Protein AF-A0A377K8H9-F1 (afdb_monomer_lite)

Sequence (118 aa):
MEQLRAELSHLLGEKLSRIECVNEKADTALWALYDSQGNPMPLMARSFSTPGKARQLAWKTTMLARSGTVRMPTIYGVMTHEEHPGPDVLLLERMRGVSVEAPARTPETLGTTQRSNR

Secondary structure (DSSP, 8-state):
-HHHHHHHHHHHTS--SEEEEEEEETTEEEEEEE-TTSPEEEEEEEEESSTTHHHHHHHHHHHHHHH-SS-PPPEEEEE--SSS---EEEEEE---S--TTSPP--GGGGS-------

Organism: Escherichia coli (NCBI:txid562)

Radius of gyration: 17.84 Å; chains: 1; bounding box: 28×36×60 Å

pLDDT: mean 85.17, std 15.32, range [42.09, 97.44]

Structure (mmCIF, N/CA/C/O backbone):
data_AF-A0A377K8H9-F1
#
_entry.id   AF-A0A377K8H9-F1
#
loop_
_atom_site.group_PDB
_atom_site.id
_atom_site.type_symbol
_atom_site.label_atom_id
_atom_site.label_alt_id
_atom_site.label_comp_id
_atom_site.label_asym_id
_atom_site.label_entity_id
_atom_site.label_seq_id
_atom_site.pdbx_PDB_ins_code
_atom_site.Cartn_x
_atom_site.Cartn_y
_atom_site.Cartn_z
_atom_site.occupancy
_atom_site.B_iso_or_equiv
_atom_site.auth_seq_id
_atom_site.auth_comp_id
_atom_site.auth_asym_id
_atom_site.auth_atom_id
_atom_site.pdbx_PDB_model_num
ATOM 1 N N . MET A 1 1 ? 12.719 9.916 -1.299 1.00 64.38 1 MET A N 1
ATOM 2 C CA . MET A 1 1 ? 11.501 10.197 -0.501 1.00 64.38 1 MET A CA 1
ATOM 3 C C . MET A 1 1 ? 10.601 11.226 -1.173 1.00 64.38 1 MET A C 1
ATOM 5 O O . MET A 1 1 ? 9.427 10.945 -1.365 1.00 64.38 1 MET A O 1
ATOM 9 N N . GLU A 1 2 ? 11.122 12.393 -1.564 1.00 78.00 2 GLU A N 1
ATOM 10 C CA . GLU A 1 2 ? 10.301 13.471 -2.140 1.00 78.00 2 GLU A CA 1
ATOM 11 C C . GLU A 1 2 ? 9.686 13.129 -3.506 1.00 78.00 2 GLU A C 1
ATOM 13 O O . GLU A 1 2 ? 8.518 13.431 -3.736 1.00 78.00 2 GLU A O 1
ATOM 18 N N . GLN A 1 3 ? 10.422 12.405 -4.354 1.00 82.44 3 GLN A N 1
ATOM 19 C CA . GLN A 1 3 ? 9.923 11.928 -5.646 1.00 82.44 3 GLN A CA 1
ATOM 20 C C . GLN A 1 3 ? 8.672 11.045 -5.503 1.00 82.44 3 GLN A C 1
ATOM 22 O O . GLN A 1 3 ? 7.657 11.323 -6.130 1.00 82.44 3 GLN A O 1
ATOM 27 N N . LEU A 1 4 ? 8.695 10.051 -4.605 1.00 84.88 4 LEU A N 1
ATOM 28 C CA . LEU A 1 4 ? 7.539 9.182 -4.355 1.00 84.88 4 LEU A CA 1
ATOM 29 C C . LEU A 1 4 ? 6.321 9.985 -3.872 1.00 84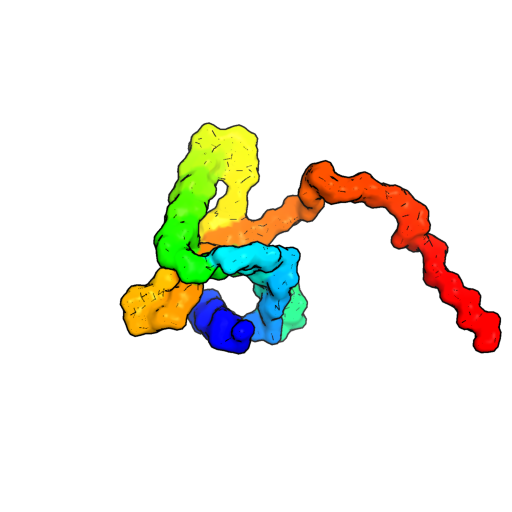.88 4 LEU A C 1
ATOM 31 O O . LEU A 1 4 ? 5.204 9.732 -4.309 1.00 84.88 4 LEU A O 1
ATOM 35 N N . ARG A 1 5 ? 6.520 10.983 -2.998 1.00 89.62 5 ARG A N 1
ATOM 36 C CA . ARG A 1 5 ? 5.431 11.871 -2.557 1.00 89.62 5 ARG A CA 1
ATOM 37 C C . ARG A 1 5 ? 4.846 12.661 -3.729 1.00 89.62 5 ARG A C 1
ATOM 39 O O . ARG A 1 5 ? 3.628 12.810 -3.787 1.00 89.62 5 ARG A O 1
ATOM 46 N N . ALA A 1 6 ? 5.685 13.177 -4.626 1.00 87.62 6 ALA A N 1
ATOM 47 C CA . ALA A 1 6 ? 5.244 13.932 -5.796 1.00 87.62 6 ALA A CA 1
ATOM 48 C C . ALA A 1 6 ? 4.460 13.049 -6.778 1.00 87.62 6 ALA A C 1
ATOM 50 O O . ALA A 1 6 ? 3.362 13.426 -7.180 1.00 87.62 6 ALA A O 1
ATOM 51 N N . GLU A 1 7 ? 4.966 11.851 -7.082 1.00 88.69 7 GLU A N 1
ATOM 52 C CA . GLU A 1 7 ? 4.293 10.874 -7.946 1.00 88.69 7 GLU A CA 1
ATOM 53 C C . GLU A 1 7 ? 2.945 10.436 -7.364 1.00 88.69 7 GLU A C 1
ATOM 55 O O . GLU A 1 7 ? 1.931 10.463 -8.057 1.00 88.69 7 GLU A O 1
ATOM 60 N N . LEU A 1 8 ? 2.899 10.113 -6.067 1.00 90.06 8 LEU A N 1
ATOM 61 C CA . LEU A 1 8 ? 1.654 9.748 -5.392 1.00 90.06 8 LEU A CA 1
ATOM 62 C C . LEU A 1 8 ? 0.665 10.913 -5.324 1.00 90.06 8 LEU A C 1
ATOM 64 O O . LEU A 1 8 ? -0.527 10.700 -5.515 1.00 90.06 8 LEU A O 1
ATOM 68 N N . SER A 1 9 ? 1.141 12.140 -5.092 1.00 91.31 9 SER A N 1
ATOM 69 C CA . SER A 1 9 ? 0.272 13.325 -5.119 1.00 91.31 9 SER A CA 1
ATOM 70 C C . SER A 1 9 ? -0.337 13.530 -6.509 1.00 91.31 9 SER A C 1
ATOM 72 O O . SER A 1 9 ? -1.512 13.862 -6.637 1.00 91.31 9 SER A O 1
ATOM 74 N N . HIS A 1 10 ? 0.453 13.305 -7.562 1.00 89.62 10 HIS A N 1
ATOM 75 C CA . HIS A 1 10 ? -0.024 13.399 -8.936 1.00 89.62 10 HIS A CA 1
ATOM 76 C C . HIS A 1 10 ? -1.058 12.311 -9.254 1.00 89.62 10 HIS A C 1
ATOM 78 O O . HIS A 1 10 ? -2.137 12.628 -9.748 1.00 89.62 10 HIS A O 1
ATOM 84 N N . LEU A 1 11 ? -0.766 11.052 -8.911 1.00 88.19 11 LEU A N 1
ATOM 85 C CA . LEU A 1 11 ? -1.648 9.911 -9.166 1.00 88.19 11 LEU A CA 1
ATOM 86 C C . LEU A 1 11 ? -2.990 10.022 -8.431 1.00 88.19 11 LEU A C 1
ATOM 88 O O . LEU A 1 11 ? -4.028 9.671 -8.985 1.00 88.19 11 LEU A O 1
ATOM 92 N N . LEU A 1 12 ? -2.973 10.489 -7.182 1.00 89.25 12 LEU A N 1
ATOM 93 C CA . LEU A 1 12 ? -4.181 10.628 -6.366 1.00 89.25 12 LEU A CA 1
ATOM 94 C C . LEU A 1 12 ? -5.003 11.873 -6.736 1.00 89.25 12 LEU A C 1
ATOM 96 O O . LEU A 1 12 ? -6.147 11.993 -6.309 1.00 89.25 12 LEU A O 1
ATOM 100 N N . GLY A 1 13 ? -4.439 12.798 -7.522 1.00 89.25 13 GLY A N 1
ATOM 101 C CA . GLY A 1 13 ? -5.081 14.068 -7.861 1.00 89.25 13 GLY A CA 1
ATOM 102 C C . GLY A 1 13 ? -5.175 15.047 -6.684 1.00 89.25 13 GLY A C 1
ATOM 103 O O . GLY A 1 13 ? -5.890 16.044 -6.773 1.00 89.25 13 GLY A O 1
ATOM 104 N N . GLU A 1 14 ? -4.454 14.794 -5.588 1.00 88.44 14 GLU A N 1
ATOM 105 C CA . GLU A 1 14 ? -4.443 15.635 -4.393 1.00 88.44 14 GLU A CA 1
ATOM 106 C C . GLU A 1 14 ? -3.030 15.828 -3.834 1.00 88.44 14 GLU A C 1
ATOM 108 O O . GLU A 1 14 ? -2.146 14.982 -3.962 1.00 88.44 14 GLU A O 1
ATOM 113 N N . LYS A 1 15 ? -2.794 16.964 -3.173 1.00 92.12 15 LYS A N 1
ATOM 114 C CA . LYS A 1 15 ? -1.490 17.260 -2.576 1.00 92.12 15 LYS A CA 1
ATOM 115 C C . LYS A 1 15 ? -1.321 16.503 -1.260 1.00 92.12 15 LYS A C 1
ATOM 117 O O . LYS A 1 15 ? -1.983 16.828 -0.277 1.00 92.12 15 LYS A O 1
ATOM 122 N N . LEU A 1 16 ? -0.346 15.597 -1.202 1.00 93.81 16 LEU A N 1
ATOM 123 C CA . LEU A 1 16 ? 0.051 14.951 0.049 1.00 93.81 16 LEU A CA 1
ATOM 124 C C . LEU A 1 16 ? 0.893 15.902 0.907 1.00 93.81 16 LEU A C 1
ATOM 126 O O . LEU A 1 16 ? 1.913 16.426 0.437 1.00 93.81 16 LEU A O 1
ATOM 130 N N . SER A 1 17 ? 0.511 16.098 2.173 1.00 94.31 17 SER A N 1
ATOM 131 C CA . SER A 1 17 ? 1.306 16.901 3.117 1.00 94.31 17 SER A CA 1
ATOM 132 C C . SER A 1 17 ? 2.598 16.187 3.504 1.00 94.31 17 SER A C 1
ATOM 134 O O . SER A 1 17 ? 3.670 16.790 3.484 1.00 94.31 17 SER A O 1
ATOM 136 N N . ARG A 1 18 ? 2.514 14.888 3.814 1.00 93.69 18 ARG A N 1
ATOM 137 C CA . ARG A 1 18 ? 3.661 14.036 4.141 1.00 93.69 18 ARG A CA 1
ATOM 138 C C . ARG A 1 18 ? 3.377 12.570 3.833 1.00 93.69 18 ARG A C 1
ATOM 140 O O . ARG A 1 18 ? 2.227 12.146 3.728 1.00 93.69 18 ARG A O 1
ATOM 147 N N . ILE A 1 19 ? 4.456 11.803 3.746 1.00 94.75 19 ILE A N 1
ATOM 148 C CA . ILE A 1 19 ? 4.438 10.341 3.742 1.00 94.75 19 ILE A CA 1
ATOM 149 C C . ILE A 1 19 ? 5.331 9.851 4.878 1.00 94.75 19 ILE A C 1
ATOM 151 O O . ILE A 1 19 ? 6.376 10.444 5.143 1.00 94.75 19 ILE A O 1
ATOM 155 N N . GLU A 1 20 ? 4.913 8.796 5.564 1.00 95.00 20 GLU A N 1
ATOM 156 C CA . GLU A 1 20 ? 5.613 8.259 6.733 1.00 95.00 20 GLU A CA 1
ATOM 157 C C . GLU A 1 20 ? 5.905 6.774 6.526 1.00 95.00 20 GLU A C 1
ATOM 159 O O . GLU A 1 20 ? 5.004 6.015 6.164 1.00 95.00 20 GLU A O 1
ATOM 164 N N . CYS A 1 21 ? 7.156 6.357 6.740 1.00 94.44 21 CYS A N 1
ATOM 165 C CA . CYS A 1 21 ? 7.530 4.947 6.659 1.00 94.44 21 CYS A CA 1
ATOM 166 C C . CYS A 1 21 ? 6.999 4.210 7.892 1.00 94.44 21 CYS A C 1
ATOM 168 O O . CYS A 1 21 ? 7.425 4.479 9.011 1.00 94.44 21 CYS A O 1
ATOM 170 N N . VAL A 1 22 ? 6.072 3.278 7.686 1.00 93.44 22 VAL A N 1
ATOM 171 C CA . VAL A 1 22 ? 5.499 2.442 8.752 1.00 93.44 22 VAL A CA 1
ATOM 172 C C . VAL A 1 22 ? 6.305 1.160 8.928 1.00 93.44 22 VAL A C 1
ATOM 174 O O . VAL A 1 22 ? 6.428 0.633 10.032 1.00 93.44 22 VAL A O 1
ATOM 177 N N . ASN A 1 23 ? 6.826 0.618 7.830 1.00 91.75 23 ASN A N 1
ATOM 178 C CA . ASN A 1 23 ? 7.637 -0.588 7.846 1.00 91.75 23 ASN A CA 1
ATOM 179 C C . ASN A 1 23 ? 8.579 -0.585 6.651 1.00 91.75 23 ASN A C 1
ATOM 181 O O . ASN A 1 23 ? 8.139 -0.335 5.532 1.00 91.75 23 ASN A O 1
ATOM 185 N N . GLU A 1 24 ? 9.835 -0.937 6.878 1.00 93.94 24 GLU A N 1
ATOM 186 C CA . GLU A 1 24 ? 10.833 -1.069 5.828 1.00 93.94 24 GLU A CA 1
ATOM 187 C C . GLU A 1 24 ? 11.514 -2.431 5.932 1.00 93.94 24 GLU A C 1
ATOM 189 O O . GLU A 1 24 ? 11.843 -2.912 7.018 1.00 93.94 24 GLU A O 1
ATOM 194 N N . LYS A 1 25 ? 11.682 -3.073 4.780 1.00 91.88 25 LYS A N 1
ATOM 195 C CA . LYS A 1 25 ? 12.414 -4.320 4.575 1.00 91.88 25 LYS A CA 1
ATOM 196 C C . LYS A 1 25 ? 13.326 -4.139 3.364 1.00 91.88 25 LYS A C 1
ATOM 198 O O . LYS A 1 25 ? 13.145 -3.209 2.586 1.00 91.88 25 LYS A O 1
ATOM 203 N N . ALA A 1 26 ? 14.264 -5.065 3.173 1.00 89.00 26 ALA A N 1
ATOM 204 C CA . ALA A 1 26 ? 15.294 -4.970 2.135 1.00 89.00 26 ALA A CA 1
ATOM 205 C C . ALA A 1 26 ? 14.761 -4.694 0.711 1.00 89.00 26 ALA A C 1
ATOM 207 O O . ALA A 1 26 ? 15.446 -4.064 -0.088 1.00 89.00 26 ALA A O 1
ATOM 208 N N . ASP A 1 27 ? 13.553 -5.156 0.381 1.00 90.38 27 ASP A N 1
ATOM 209 C CA . ASP A 1 27 ? 12.962 -5.043 -0.955 1.00 90.38 27 ASP A CA 1
ATOM 210 C C . ASP A 1 27 ? 11.589 -4.354 -0.990 1.00 90.38 27 ASP A C 1
ATOM 212 O O . ASP A 1 27 ? 10.983 -4.241 -2.061 1.00 90.38 27 ASP A O 1
ATOM 216 N N . THR A 1 28 ? 11.074 -3.904 0.158 1.00 93.94 28 THR A N 1
ATOM 217 C CA . THR A 1 28 ? 9.754 -3.275 0.248 1.00 93.94 28 THR A CA 1
ATOM 218 C C . THR A 1 28 ? 9.659 -2.293 1.405 1.00 93.94 28 THR A C 1
ATOM 220 O O . THR A 1 28 ? 10.154 -2.555 2.497 1.00 93.94 28 THR A O 1
ATOM 223 N N . ALA A 1 29 ? 8.945 -1.193 1.187 1.00 95.25 29 ALA A N 1
ATOM 224 C CA . ALA A 1 29 ? 8.586 -0.255 2.240 1.00 95.25 29 ALA A CA 1
ATOM 225 C C . ALA A 1 29 ? 7.084 0.039 2.196 1.00 95.25 29 ALA A C 1
ATOM 227 O O . ALA A 1 29 ? 6.479 0.099 1.124 1.00 95.25 29 ALA A O 1
ATOM 228 N N . LEU A 1 30 ? 6.473 0.181 3.369 1.00 96.00 30 LEU A N 1
ATOM 229 C CA . LEU A 1 30 ? 5.068 0.515 3.558 1.00 96.00 30 LEU A CA 1
ATOM 230 C C . LEU A 1 30 ? 4.955 1.943 4.089 1.00 96.00 30 LEU A C 1
ATOM 232 O O . LEU A 1 30 ? 5.548 2.284 5.111 1.00 96.00 30 LEU A O 1
ATOM 236 N N . TRP A 1 31 ? 4.128 2.741 3.426 1.00 96.19 31 TRP A N 1
ATOM 237 C CA . TRP A 1 31 ? 4.005 4.175 3.627 1.00 96.19 31 TRP A CA 1
ATOM 238 C C . TRP A 1 31 ? 2.585 4.546 4.048 1.00 96.19 31 TRP A C 1
ATOM 240 O O . TRP A 1 31 ? 1.613 4.209 3.366 1.00 96.19 31 TRP A O 1
ATOM 250 N N . ALA A 1 32 ? 2.462 5.279 5.151 1.00 96.31 32 ALA A N 1
ATOM 251 C CA . ALA A 1 32 ? 1.239 5.986 5.500 1.00 96.31 32 ALA A CA 1
ATOM 252 C C . ALA A 1 32 ? 1.194 7.326 4.759 1.00 96.31 32 ALA A C 1
ATOM 254 O O . ALA A 1 32 ? 2.175 8.072 4.754 1.00 96.31 32 ALA A O 1
ATOM 255 N N . LEU A 1 33 ? 0.049 7.623 4.147 1.00 96.38 33 LEU A N 1
ATOM 256 C CA . LEU A 1 33 ? -0.179 8.855 3.399 1.00 96.38 33 LEU A CA 1
ATOM 257 C C . LEU A 1 33 ? -1.028 9.815 4.229 1.00 96.38 33 LEU A C 1
ATOM 259 O O . LEU A 1 33 ? -1.938 9.386 4.949 1.00 96.38 33 LEU A O 1
ATOM 263 N N . TYR A 1 34 ? -0.720 11.103 4.118 1.00 96.06 34 TYR A N 1
ATOM 264 C CA . TYR A 1 34 ? -1.461 12.166 4.778 1.00 96.06 34 TYR A CA 1
ATOM 265 C C . TYR A 1 34 ? -1.894 13.209 3.754 1.00 96.06 34 TYR A C 1
ATOM 267 O O . TYR A 1 34 ? -1.081 13.659 2.939 1.00 96.06 34 TYR A O 1
ATOM 275 N N . ASP A 1 35 ? -3.164 13.592 3.827 1.00 94.75 35 ASP A N 1
ATOM 276 C CA . ASP A 1 35 ? -3.764 14.597 2.952 1.00 94.75 35 ASP A CA 1
ATOM 277 C C . ASP A 1 35 ? -3.132 15.982 3.172 1.00 94.75 35 ASP A C 1
ATOM 279 O O . ASP A 1 35 ? -2.278 16.176 4.042 1.00 94.75 35 ASP A O 1
ATOM 283 N N . SER A 1 36 ? -3.552 16.975 2.394 1.00 92.75 36 SER A N 1
ATOM 284 C CA . SER A 1 36 ? -3.056 18.354 2.516 1.00 92.75 36 SER A CA 1
ATOM 285 C C . SER A 1 36 ? -3.293 19.003 3.890 1.00 92.75 36 SER A C 1
ATOM 287 O O . SER A 1 36 ? -2.539 19.900 4.269 1.00 92.75 36 SER A O 1
ATOM 289 N N . GLN A 1 37 ? -4.293 18.541 4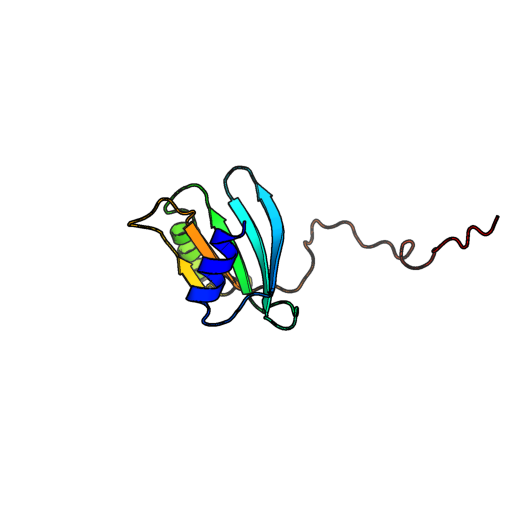.645 1.00 93.19 37 GLN A N 1
ATOM 290 C CA . GLN A 1 37 ? -4.633 19.015 5.989 1.00 93.19 37 GLN A CA 1
ATOM 291 C C . GLN A 1 37 ? -3.846 18.279 7.087 1.00 93.19 37 GLN A C 1
ATOM 293 O O . GLN A 1 37 ? -3.882 18.672 8.251 1.00 93.19 37 GLN A O 1
ATOM 298 N N . GLY A 1 38 ? -3.101 17.232 6.725 1.00 94.19 38 GLY A N 1
ATOM 299 C CA . GLY A 1 38 ? -2.322 16.413 7.646 1.00 94.19 38 GLY A CA 1
ATOM 300 C C . GLY A 1 38 ? -3.104 15.259 8.269 1.00 94.19 38 GLY A C 1
ATOM 301 O O . GLY A 1 38 ? -2.571 14.613 9.179 1.00 94.19 38 GLY A O 1
ATOM 302 N N . ASN A 1 39 ? -4.319 14.970 7.793 1.00 95.50 39 ASN A N 1
ATOM 303 C CA . ASN A 1 39 ? -5.103 13.830 8.251 1.00 95.50 39 ASN A CA 1
ATOM 304 C C . ASN A 1 39 ? -4.621 12.537 7.582 1.00 95.50 39 ASN A C 1
ATOM 306 O O . ASN A 1 39 ? -4.212 12.548 6.417 1.00 95.50 39 ASN A O 1
ATOM 310 N N . PRO A 1 40 ? -4.669 11.398 8.294 1.00 94.62 40 PRO A N 1
ATOM 311 C CA . PRO A 1 40 ? -4.328 10.111 7.709 1.00 94.62 40 PRO A CA 1
ATOM 312 C C . PRO A 1 40 ? -5.328 9.727 6.615 1.00 94.62 40 PRO A C 1
ATOM 314 O O . PRO A 1 40 ? -6.531 9.646 6.859 1.00 94.62 40 PRO A O 1
ATOM 317 N N . MET A 1 41 ? -4.817 9.396 5.433 1.00 96.00 41 MET A N 1
ATOM 318 C CA . MET A 1 41 ? -5.641 8.889 4.339 1.00 96.00 41 MET A CA 1
ATOM 319 C C . MET A 1 41 ? -6.145 7.462 4.620 1.00 96.00 41 MET A C 1
ATOM 321 O O . MET A 1 41 ? -5.477 6.694 5.328 1.00 96.00 41 MET A O 1
ATOM 325 N N . PRO A 1 42 ? -7.283 7.055 4.022 1.00 95.06 42 PRO A N 1
ATOM 326 C CA . PRO A 1 42 ? -7.816 5.695 4.140 1.00 95.06 42 PRO A CA 1
ATOM 327 C C . PRO A 1 42 ? -7.027 4.654 3.327 1.00 95.06 42 PRO A C 1
ATOM 329 O O . PRO A 1 42 ? -7.393 3.480 3.314 1.00 95.06 42 PRO A O 1
ATOM 332 N N . LEU A 1 43 ? -5.941 5.058 2.666 1.00 95.69 43 LEU A N 1
ATOM 333 C CA . LEU A 1 43 ? -5.066 4.185 1.897 1.00 95.69 43 LEU A CA 1
ATOM 334 C C . LEU A 1 43 ? -3.598 4.338 2.307 1.00 95.69 43 LEU A C 1
ATOM 336 O O . LEU A 1 43 ? -3.182 5.324 2.918 1.00 95.69 43 LEU A O 1
ATOM 340 N N . MET A 1 44 ? -2.820 3.325 1.964 1.00 96.75 44 MET A N 1
ATOM 341 C CA . MET A 1 44 ? -1.377 3.251 2.128 1.00 96.75 44 MET A CA 1
ATOM 342 C C . MET A 1 44 ? -0.731 2.980 0.771 1.00 96.75 44 MET A C 1
ATOM 344 O O . MET A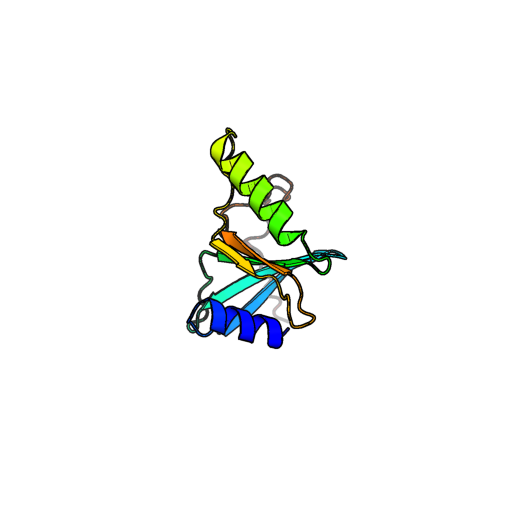 1 44 ? -1.376 2.463 -0.144 1.00 96.75 44 MET A O 1
ATOM 348 N N . ALA A 1 45 ? 0.558 3.285 0.665 1.00 96.25 45 ALA A N 1
ATOM 349 C CA . ALA A 1 45 ? 1.372 2.908 -0.483 1.00 96.25 45 ALA A CA 1
ATOM 350 C C . ALA A 1 45 ? 2.414 1.881 -0.051 1.00 96.25 45 ALA A C 1
ATOM 352 O O . ALA A 1 45 ? 3.041 2.030 0.994 1.00 96.25 45 ALA A O 1
ATOM 353 N N . ARG A 1 46 ? 2.629 0.840 -0.850 1.00 96.25 46 ARG A N 1
ATOM 354 C CA . ARG A 1 46 ? 3.706 -0.124 -0.636 1.00 96.25 46 ARG A CA 1
ATOM 355 C C . ARG A 1 46 ? 4.625 -0.142 -1.841 1.00 96.25 46 ARG A C 1
ATOM 357 O O . ARG A 1 46 ? 4.198 -0.557 -2.912 1.00 96.25 46 ARG A O 1
ATOM 364 N N . SER A 1 47 ? 5.860 0.301 -1.659 1.00 94.06 47 SER A N 1
ATOM 365 C CA . SER A 1 47 ? 6.872 0.305 -2.711 1.00 94.06 47 SER A CA 1
ATOM 366 C C . SER A 1 47 ? 7.639 -1.015 -2.735 1.00 94.06 47 SER A C 1
ATOM 368 O O . SER A 1 47 ? 7.837 -1.649 -1.692 1.00 94.06 47 SER A O 1
ATOM 370 N N . PHE A 1 48 ? 8.087 -1.409 -3.922 1.00 92.88 48 PHE A N 1
ATOM 371 C CA . PHE A 1 48 ? 8.906 -2.587 -4.170 1.00 92.88 48 PHE A CA 1
ATOM 372 C C . PHE A 1 48 ? 10.102 -2.203 -5.033 1.00 92.88 48 PHE A C 1
ATOM 374 O O . PHE A 1 48 ? 9.946 -1.551 -6.061 1.00 92.88 48 PHE A O 1
ATOM 381 N N . SER A 1 49 ? 11.298 -2.632 -4.634 1.00 89.31 49 SER A N 1
ATOM 382 C CA . SER A 1 49 ? 12.504 -2.424 -5.446 1.00 89.31 49 SER A CA 1
ATOM 383 C C . SER A 1 49 ? 12.588 -3.391 -6.630 1.00 89.31 49 SER A C 1
ATOM 385 O O . SER A 1 49 ? 13.274 -3.115 -7.607 1.00 89.31 49 SER A O 1
ATOM 387 N N . THR A 1 50 ? 11.901 -4.538 -6.549 1.00 88.94 50 THR A N 1
ATOM 388 C CA . THR A 1 50 ? 11.841 -5.531 -7.629 1.00 88.94 50 THR A CA 1
ATOM 389 C C . THR A 1 50 ? 10.579 -5.333 -8.476 1.00 88.94 50 THR A C 1
ATOM 391 O O . THR A 1 50 ? 9.479 -5.428 -7.915 1.00 88.94 50 THR A O 1
ATOM 394 N N . PRO A 1 51 ? 10.707 -5.163 -9.805 1.00 88.25 51 PRO A N 1
ATOM 395 C CA . PRO A 1 51 ? 9.563 -5.089 -10.709 1.00 88.25 51 PRO A CA 1
ATOM 396 C C . PRO A 1 51 ? 8.655 -6.323 -10.633 1.00 88.25 51 PRO A C 1
ATOM 398 O O . PRO A 1 51 ? 9.098 -7.442 -10.364 1.00 88.25 51 PRO A O 1
ATOM 401 N N . GLY A 1 52 ? 7.361 -6.129 -10.864 1.00 89.75 52 GLY A N 1
ATOM 402 C CA . GLY A 1 52 ? 6.343 -7.178 -10.920 1.00 89.75 52 GLY A CA 1
ATOM 403 C C . GLY A 1 52 ? 5.841 -7.669 -9.557 1.00 89.75 52 GLY A C 1
ATOM 404 O O . GLY A 1 52 ? 4.747 -8.240 -9.488 1.00 89.75 52 GLY A O 1
ATOM 405 N N . LYS A 1 53 ? 6.559 -7.409 -8.453 1.00 93.12 53 LYS A N 1
ATOM 406 C CA . LYS A 1 53 ? 6.124 -7.821 -7.103 1.00 93.12 53 LYS A CA 1
ATOM 407 C C . LYS A 1 53 ? 4.836 -7.130 -6.667 1.00 93.12 53 LYS A C 1
ATOM 409 O O . LYS A 1 53 ? 3.970 -7.788 -6.088 1.00 93.12 53 LYS A O 1
ATOM 414 N N . ALA A 1 54 ? 4.673 -5.843 -6.980 1.00 94.19 54 ALA A N 1
ATOM 415 C CA . ALA A 1 54 ? 3.449 -5.114 -6.652 1.00 94.19 54 ALA A CA 1
ATOM 416 C C . ALA A 1 54 ? 2.230 -5.725 -7.359 1.00 94.19 54 ALA A C 1
ATOM 418 O O . ALA A 1 54 ? 1.219 -6.008 -6.714 1.00 94.19 54 ALA A O 1
ATOM 419 N N . ARG A 1 55 ? 2.357 -6.032 -8.660 1.00 94.38 55 ARG A N 1
ATOM 420 C CA . ARG A 1 55 ? 1.314 -6.706 -9.453 1.00 94.38 55 ARG A CA 1
ATOM 421 C C . ARG A 1 55 ? 1.013 -8.109 -8.918 1.00 94.38 55 ARG A C 1
ATOM 423 O O . ARG A 1 55 ? -0.154 -8.473 -8.786 1.00 94.38 55 ARG A O 1
ATOM 430 N N . GLN A 1 56 ? 2.039 -8.883 -8.561 1.00 95.12 56 GLN A N 1
ATOM 431 C CA . GLN A 1 56 ? 1.851 -10.214 -7.982 1.00 95.12 56 GLN A CA 1
ATOM 432 C C . GLN A 1 56 ? 1.109 -10.150 -6.638 1.00 95.12 56 GLN A C 1
ATOM 434 O O . GLN A 1 56 ? 0.210 -10.957 -6.396 1.00 95.12 56 GLN A O 1
ATOM 439 N N . LEU A 1 57 ? 1.468 -9.207 -5.760 1.00 95.75 57 LEU A N 1
ATOM 440 C CA . LEU A 1 57 ? 0.797 -9.044 -4.472 1.00 95.75 57 LEU A CA 1
ATOM 441 C C . LEU A 1 57 ? -0.646 -8.562 -4.645 1.00 95.75 57 LEU A C 1
ATOM 443 O O . LEU A 1 57 ? -1.531 -9.090 -3.970 1.00 95.75 57 LEU A O 1
ATOM 447 N N . ALA A 1 58 ? -0.894 -7.619 -5.559 1.00 96.62 58 ALA A N 1
ATOM 448 C CA . ALA A 1 58 ? -2.241 -7.182 -5.916 1.00 96.62 58 ALA A CA 1
ATOM 449 C C . ALA A 1 58 ? -3.112 -8.378 -6.315 1.00 96.62 58 ALA A C 1
ATOM 451 O O . ALA A 1 58 ? -4.147 -8.618 -5.700 1.00 96.62 58 ALA A O 1
ATOM 452 N N . TRP A 1 59 ? -2.639 -9.192 -7.266 1.00 95.81 59 TRP A N 1
ATOM 453 C CA . TRP A 1 59 ? -3.363 -10.373 -7.733 1.00 95.81 59 TRP A CA 1
ATOM 454 C C . TRP A 1 59 ? -3.640 -11.374 -6.607 1.00 95.81 59 TRP A C 1
ATOM 456 O O . TRP A 1 59 ? -4.788 -11.775 -6.419 1.00 95.81 59 TRP A O 1
ATOM 466 N N . LYS A 1 60 ? -2.624 -11.727 -5.805 1.00 95.75 60 LYS A N 1
ATOM 467 C CA . LYS A 1 60 ? -2.798 -12.624 -4.648 1.00 95.75 60 LYS A CA 1
ATOM 468 C C . LYS A 1 60 ? -3.854 -12.091 -3.681 1.00 95.75 60 LYS A C 1
ATOM 470 O O . LYS A 1 60 ? -4.718 -12.842 -3.239 1.00 95.75 60 LYS A O 1
ATOM 475 N N . THR A 1 61 ? -3.806 -10.796 -3.382 1.00 96.19 61 THR A N 1
ATOM 476 C CA . THR A 1 61 ? -4.727 -10.146 -2.441 1.00 96.19 61 THR A CA 1
ATOM 477 C C . THR A 1 61 ? -6.154 -10.149 -2.974 1.00 96.19 61 THR A C 1
ATOM 479 O O . THR A 1 61 ? -7.065 -10.551 -2.258 1.00 96.19 61 THR A O 1
ATOM 482 N N . THR A 1 62 ? -6.356 -9.786 -4.243 1.00 94.19 62 THR A N 1
ATOM 483 C CA . THR A 1 62 ? -7.672 -9.812 -4.893 1.00 94.19 62 THR A CA 1
ATOM 484 C C . THR A 1 62 ? -8.238 -11.229 -4.985 1.00 94.19 62 THR A C 1
ATOM 486 O O . THR A 1 62 ? -9.430 -11.429 -4.759 1.00 94.19 62 THR A O 1
ATOM 489 N N . MET A 1 63 ? -7.406 -12.232 -5.274 1.00 94.62 63 MET A N 1
ATOM 490 C CA . MET A 1 63 ? -7.842 -13.631 -5.294 1.00 94.62 63 MET A CA 1
ATOM 491 C C . MET A 1 63 ? -8.286 -14.105 -3.907 1.00 94.62 63 MET A C 1
ATOM 493 O O . MET A 1 63 ? -9.357 -14.703 -3.777 1.00 94.62 63 MET A O 1
ATOM 497 N N . LEU A 1 64 ? -7.512 -13.784 -2.866 1.00 95.19 64 LEU A N 1
ATOM 498 C CA . LEU A 1 64 ? -7.874 -14.082 -1.479 1.00 95.19 64 LEU A CA 1
ATOM 499 C C . LEU A 1 64 ? -9.133 -13.325 -1.039 1.00 95.19 64 LEU A C 1
ATOM 501 O O . LEU A 1 64 ? -9.968 -13.904 -0.358 1.00 95.19 64 LEU A O 1
ATOM 505 N N . ALA A 1 65 ? -9.327 -12.079 -1.476 1.00 93.19 65 ALA A N 1
ATOM 506 C CA . ALA A 1 65 ? -10.530 -11.303 -1.166 1.00 93.19 65 ALA A CA 1
ATOM 507 C C . ALA A 1 65 ? -11.807 -11.946 -1.735 1.00 93.19 65 ALA A C 1
ATOM 509 O O . ALA A 1 65 ? -12.881 -11.799 -1.163 1.00 93.19 65 ALA A O 1
ATOM 510 N N . ARG A 1 66 ? -11.692 -12.655 -2.867 1.00 91.06 66 ARG A N 1
ATOM 511 C CA . ARG A 1 66 ? -12.820 -13.310 -3.550 1.00 91.06 66 ARG A CA 1
ATOM 512 C C . ARG A 1 66 ? -13.139 -14.708 -3.026 1.00 91.06 66 ARG A C 1
ATOM 514 O O . ARG A 1 66 ? -14.269 -15.153 -3.183 1.00 91.06 66 ARG A O 1
ATOM 521 N N . SER A 1 67 ? -12.144 -15.421 -2.502 1.00 90.75 67 SER A N 1
ATOM 522 C CA . SER A 1 67 ? -12.248 -16.857 -2.182 1.00 90.75 67 SER A CA 1
ATOM 523 C C . SER A 1 67 ? -11.964 -17.198 -0.719 1.00 90.75 67 SER A C 1
ATOM 525 O O . SER A 1 67 ? -12.188 -18.330 -0.299 1.00 90.75 67 SER A O 1
ATOM 527 N N . GLY A 1 68 ? -11.462 -16.240 0.058 1.00 85.44 68 GLY A N 1
ATOM 528 C CA . GLY A 1 68 ? -11.095 -16.426 1.453 1.00 85.44 68 GLY A CA 1
ATOM 529 C C . GLY A 1 68 ? -12.233 -16.128 2.426 1.00 85.44 68 GLY A C 1
ATOM 530 O O . GLY A 1 68 ? -13.203 -15.443 2.115 1.00 85.44 68 GLY A O 1
ATOM 531 N N . THR A 1 69 ? -12.067 -16.617 3.651 1.00 88.81 69 THR A N 1
ATOM 532 C CA . THR A 1 69 ? -12.927 -16.319 4.809 1.00 88.81 69 THR A CA 1
ATOM 533 C C . THR A 1 69 ? -12.418 -15.132 5.631 1.00 88.81 69 THR A C 1
ATOM 535 O O . THR A 1 69 ? -13.101 -14.662 6.539 1.00 88.81 69 THR A O 1
ATOM 538 N N . VAL A 1 70 ? -11.211 -14.645 5.326 1.00 89.50 70 VAL A N 1
ATOM 539 C CA . VAL A 1 70 ? -10.547 -13.538 6.020 1.00 89.50 70 VAL A CA 1
ATOM 540 C C . VAL A 1 70 ? -10.707 -12.255 5.213 1.00 89.50 70 VAL A C 1
ATOM 542 O O . VAL A 1 70 ? -10.533 -12.243 3.995 1.00 89.50 70 VAL A O 1
ATOM 545 N N . ARG A 1 71 ? -10.985 -11.148 5.909 1.00 90.25 71 ARG A N 1
ATOM 546 C CA . ARG A 1 71 ? -11.020 -9.816 5.304 1.00 90.25 71 ARG A CA 1
ATOM 547 C C . ARG A 1 71 ? -9.643 -9.451 4.746 1.00 90.25 71 ARG A C 1
ATOM 549 O O . ARG A 1 71 ? -8.701 -9.236 5.507 1.00 90.25 71 ARG A O 1
ATOM 556 N N . MET A 1 72 ? -9.563 -9.295 3.431 1.00 95.62 72 MET A N 1
ATOM 557 C CA . MET A 1 72 ? -8.377 -8.766 2.758 1.00 95.62 72 MET A CA 1
ATOM 558 C C . MET A 1 72 ? -8.472 -7.241 2.595 1.00 95.62 72 MET A C 1
ATOM 560 O O . MET A 1 72 ? -9.583 -6.726 2.450 1.00 95.62 72 MET A O 1
ATOM 564 N N . PRO A 1 73 ? -7.341 -6.508 2.599 1.00 95.81 73 PRO A N 1
ATOM 565 C CA . PRO A 1 73 ? -7.340 -5.090 2.260 1.00 95.81 73 PRO A CA 1
ATOM 566 C C . PRO A 1 73 ? -7.764 -4.886 0.805 1.00 95.81 73 PRO A C 1
ATOM 568 O O . PRO A 1 73 ? -7.327 -5.612 -0.092 1.00 95.81 73 PRO A O 1
ATOM 571 N N . THR A 1 74 ? -8.572 -3.857 0.568 1.00 95.94 74 THR A N 1
ATOM 572 C CA . THR A 1 74 ? -8.925 -3.437 -0.793 1.00 95.94 74 THR A CA 1
ATOM 573 C C . THR A 1 74 ? -7.676 -2.963 -1.540 1.00 95.94 74 THR A C 1
ATOM 575 O O . THR A 1 74 ? -6.880 -2.201 -0.995 1.00 95.94 74 THR A O 1
ATOM 578 N N . ILE A 1 75 ? -7.495 -3.397 -2.789 1.00 97.06 75 ILE A N 1
ATOM 579 C CA . ILE A 1 75 ? -6.430 -2.898 -3.669 1.00 97.06 75 ILE A CA 1
ATOM 580 C C . ILE A 1 75 ? -7.004 -1.786 -4.545 1.00 97.06 75 ILE A C 1
ATOM 582 O O . ILE A 1 75 ? -7.961 -2.025 -5.278 1.00 97.06 75 ILE A O 1
ATOM 586 N N . TYR A 1 76 ? -6.416 -0.591 -4.478 1.00 94.81 76 TYR A N 1
ATOM 587 C CA . TYR A 1 76 ? -6.855 0.567 -5.266 1.00 94.81 76 TYR A CA 1
ATOM 588 C C . T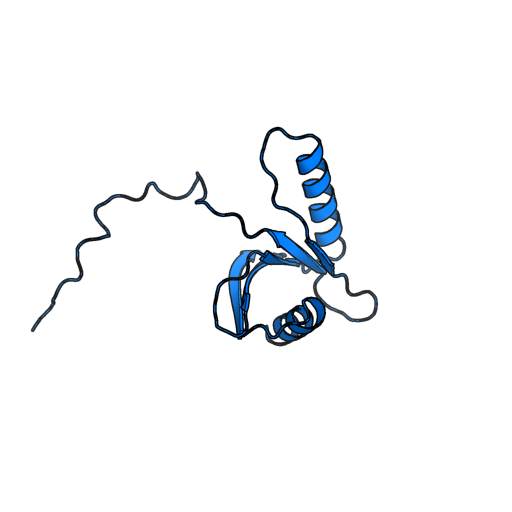YR A 1 76 ? -6.156 0.659 -6.621 1.00 94.81 76 TYR A C 1
ATOM 590 O O . TYR A 1 76 ? -6.740 1.148 -7.581 1.00 94.81 76 TYR A O 1
ATOM 598 N N . GLY A 1 77 ? -4.914 0.187 -6.716 1.00 94.25 77 GLY A N 1
ATOM 599 C CA . GLY A 1 77 ? -4.163 0.247 -7.962 1.00 94.25 77 GLY A CA 1
ATOM 600 C C . GLY A 1 77 ? -2.719 -0.200 -7.809 1.00 94.25 77 GLY A C 1
ATOM 601 O O . GLY A 1 77 ? -2.203 -0.339 -6.699 1.00 94.25 77 GLY A O 1
ATOM 602 N N . VAL A 1 78 ? -2.075 -0.424 -8.950 1.00 93.56 78 VAL A N 1
ATOM 603 C CA . VAL A 1 78 ? -0.646 -0.716 -9.050 1.00 93.56 78 VAL A CA 1
ATOM 604 C C . VAL A 1 78 ? -0.041 0.300 -10.004 1.00 93.56 78 VAL A C 1
ATOM 606 O O . VAL A 1 78 ? -0.524 0.445 -11.123 1.00 93.56 78 VAL A O 1
ATOM 609 N N . MET A 1 79 ? 1.005 0.978 -9.558 1.00 89.62 79 MET A N 1
ATOM 610 C CA . MET A 1 79 ? 1.825 1.857 -10.374 1.00 89.62 79 MET A CA 1
ATOM 611 C C . MET A 1 79 ? 3.113 1.109 -10.708 1.00 89.62 79 MET A C 1
ATOM 613 O O . MET A 1 79 ? 3.820 0.663 -9.805 1.00 89.62 79 MET A O 1
ATOM 617 N N . THR A 1 80 ? 3.374 0.928 -11.996 1.00 86.12 80 THR A N 1
ATOM 618 C CA . THR A 1 80 ? 4.596 0.310 -12.517 1.00 86.12 80 THR A CA 1
ATOM 619 C C . THR A 1 80 ? 5.266 1.307 -13.441 1.00 86.12 80 THR A C 1
ATOM 621 O O . THR A 1 80 ? 4.585 1.917 -14.268 1.00 86.12 80 THR A O 1
ATOM 624 N N . HIS A 1 81 ? 6.578 1.476 -13.330 1.00 76.50 81 HIS A N 1
ATOM 625 C CA . HIS A 1 81 ? 7.307 2.409 -14.181 1.00 76.50 81 HIS A CA 1
ATOM 626 C C . HIS A 1 81 ? 7.913 1.650 -15.370 1.00 76.50 81 HIS A C 1
ATOM 628 O O . HIS A 1 81 ? 8.910 0.952 -15.219 1.00 76.50 81 HIS A O 1
ATOM 634 N N . GLU A 1 82 ? 7.291 1.749 -16.551 1.00 62.88 82 GLU A N 1
ATOM 635 C CA . GLU A 1 82 ? 7.804 1.103 -17.777 1.00 62.88 82 GLU A CA 1
ATOM 636 C C . GLU A 1 82 ? 8.891 1.944 -18.476 1.00 62.88 82 GLU A C 1
ATOM 638 O O . GLU A 1 82 ? 9.821 1.384 -19.050 1.00 62.88 82 GLU A O 1
ATOM 643 N N . GLU A 1 83 ? 8.822 3.279 -18.385 1.00 55.16 83 GLU A N 1
ATOM 644 C CA . GLU A 1 83 ? 9.737 4.199 -19.092 1.00 55.16 83 GLU A CA 1
ATOM 645 C C . GLU A 1 83 ? 10.809 4.852 -18.199 1.00 55.16 83 GLU A C 1
ATOM 647 O O . GLU A 1 83 ? 11.784 5.398 -18.709 1.00 55.16 83 GLU A O 1
ATOM 652 N N . HIS A 1 84 ? 10.665 4.799 -16.871 1.00 57.47 84 HIS A N 1
ATOM 653 C CA . HIS A 1 84 ? 11.596 5.421 -15.921 1.00 57.47 84 HIS A CA 1
ATOM 654 C C . HIS A 1 84 ? 11.970 4.432 -14.808 1.00 57.47 84 HIS A C 1
ATOM 656 O O . HIS A 1 84 ? 11.111 3.676 -14.367 1.00 57.47 84 HIS A O 1
ATOM 662 N N . PRO A 1 85 ? 13.213 4.421 -14.298 1.00 63.19 85 PRO A N 1
ATOM 663 C CA . PRO A 1 85 ? 13.580 3.580 -13.162 1.00 63.19 85 PRO A CA 1
ATOM 664 C C . PRO A 1 85 ? 12.937 4.126 -11.876 1.00 63.19 85 PRO A C 1
ATOM 666 O O . PRO A 1 85 ? 13.506 4.973 -11.190 1.00 63.19 85 PRO A O 1
ATOM 669 N N . GLY A 1 86 ? 11.732 3.653 -11.565 1.00 71.88 86 GLY A N 1
ATOM 670 C CA . GLY A 1 86 ? 11.010 3.925 -10.324 1.00 71.88 86 GLY A CA 1
ATOM 671 C C . GLY A 1 86 ? 10.590 2.622 -9.635 1.00 71.88 86 GLY A C 1
ATOM 672 O O . GLY A 1 86 ? 10.479 1.587 -10.295 1.00 71.88 86 GLY A O 1
ATOM 673 N N . PRO A 1 87 ? 10.416 2.619 -8.301 1.00 84.19 87 PRO A N 1
ATOM 674 C CA . PRO A 1 87 ? 9.939 1.436 -7.599 1.00 84.19 87 PRO A CA 1
ATOM 675 C C . PRO A 1 87 ? 8.468 1.183 -7.933 1.00 84.19 87 PRO A C 1
ATOM 677 O O . PRO A 1 87 ? 7.661 2.109 -7.886 1.00 84.19 87 PRO A O 1
ATOM 680 N N . ASP A 1 88 ? 8.092 -0.075 -8.154 1.00 91.44 88 ASP A N 1
ATOM 681 C CA . ASP A 1 88 ? 6.684 -0.444 -8.295 1.00 91.44 88 ASP A CA 1
ATOM 682 C C . ASP A 1 88 ? 5.927 -0.107 -7.003 1.00 91.44 88 ASP A C 1
ATOM 684 O O . ASP A 1 88 ? 6.369 -0.453 -5.902 1.00 91.44 88 ASP A O 1
ATOM 688 N N . VAL A 1 89 ? 4.755 0.516 -7.117 1.00 93.88 89 VAL A N 1
ATOM 689 C CA . VAL A 1 89 ? 3.938 0.916 -5.966 1.00 93.88 89 VAL A CA 1
ATOM 690 C C . VAL A 1 89 ? 2.577 0.237 -6.001 1.00 93.88 89 VAL A C 1
ATOM 692 O O . VAL A 1 89 ? 1.842 0.315 -6.978 1.00 93.88 89 VAL A O 1
ATOM 695 N N . LEU A 1 90 ? 2.203 -0.400 -4.895 1.00 96.12 90 LEU A N 1
ATOM 696 C CA . LEU A 1 90 ? 0.860 -0.915 -4.648 1.00 96.12 90 LEU A CA 1
ATOM 697 C C . LEU A 1 90 ? 0.092 0.055 -3.748 1.00 96.12 90 LEU A C 1
ATOM 699 O O . LEU A 1 90 ? 0.526 0.319 -2.626 1.00 96.12 90 LEU A O 1
ATOM 703 N N . LEU A 1 91 ? -1.067 0.528 -4.201 1.00 96.81 91 LEU A N 1
ATOM 704 C CA . LEU A 1 91 ? -2.011 1.270 -3.370 1.00 96.81 91 LEU A CA 1
ATOM 705 C C . LEU A 1 91 ? -3.023 0.307 -2.760 1.00 96.81 91 LEU A C 1
ATOM 707 O O . LEU A 1 91 ? -3.706 -0.436 -3.470 1.00 96.81 91 LEU A O 1
ATOM 711 N N . LEU A 1 92 ? -3.125 0.329 -1.436 1.00 97.44 92 LEU A N 1
ATOM 712 C CA . LEU A 1 92 ? -3.965 -0.589 -0.679 1.00 97.44 92 LEU A CA 1
ATOM 713 C C . LEU A 1 92 ? -4.667 0.111 0.479 1.00 97.44 92 LEU A C 1
ATOM 715 O O . LEU A 1 92 ? -4.209 1.132 0.982 1.00 97.44 92 LEU A O 1
ATOM 719 N N . GLU A 1 93 ? -5.775 -0.464 0.917 1.00 97.19 93 GLU A N 1
ATOM 720 C CA . GLU A 1 93 ? -6.538 -0.009 2.069 1.00 97.19 93 GLU A CA 1
ATOM 721 C C . GLU A 1 93 ? -5.691 0.072 3.340 1.00 97.19 93 GLU A C 1
ATOM 723 O O . GLU A 1 93 ? -4.974 -0.864 3.711 1.00 97.19 93 GLU A O 1
ATOM 728 N N . ARG A 1 94 ? -5.841 1.184 4.063 1.00 95.50 94 ARG A N 1
ATOM 729 C CA . ARG A 1 94 ? -5.323 1.332 5.417 1.00 95.50 94 ARG A CA 1
ATOM 730 C C . ARG A 1 94 ? -6.211 0.565 6.395 1.00 95.50 94 ARG A C 1
ATOM 732 O O . ARG A 1 94 ? -7.202 1.083 6.910 1.00 95.50 94 ARG A O 1
ATOM 739 N N . MET A 1 95 ? -5.821 -0.671 6.679 1.00 92.44 95 MET A N 1
ATOM 740 C CA . MET A 1 95 ? -6.490 -1.523 7.660 1.00 92.44 95 MET A CA 1
ATOM 741 C C . MET A 1 95 ? -6.430 -0.905 9.063 1.00 92.44 95 MET A C 1
ATOM 743 O O . MET A 1 95 ? -5.375 -0.460 9.519 1.00 92.44 95 MET A O 1
ATOM 747 N N . ARG A 1 96 ? -7.559 -0.925 9.775 1.00 88.50 96 ARG A N 1
ATOM 748 C CA . ARG A 1 96 ? -7.614 -0.597 11.205 1.00 88.50 96 ARG A CA 1
ATOM 749 C C . ARG A 1 96 ? -7.378 -1.862 12.025 1.00 88.50 96 ARG A C 1
ATOM 751 O O . ARG A 1 96 ? -7.877 -2.924 11.668 1.00 88.50 96 ARG A O 1
ATOM 758 N N . GLY A 1 97 ? -6.663 -1.731 13.135 1.00 86.94 97 GLY A N 1
ATOM 759 C CA . GLY A 1 97 ? -6.403 -2.831 14.058 1.00 86.94 97 GLY A CA 1
ATOM 760 C C . GLY A 1 97 ? -4.9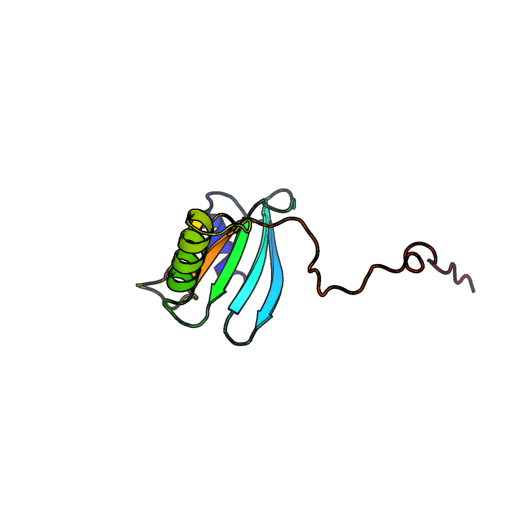76 -2.814 14.585 1.00 86.94 97 GLY A C 1
ATOM 761 O O . GLY A 1 97 ? -4.183 -1.932 14.259 1.00 86.94 97 GLY A O 1
ATOM 762 N N . VAL A 1 98 ? -4.667 -3.798 15.418 1.00 84.44 98 VAL A N 1
ATOM 763 C CA . VAL A 1 98 ? -3.314 -4.074 15.905 1.00 84.44 98 VAL A CA 1
ATOM 764 C C . VAL A 1 98 ? -2.916 -5.469 15.444 1.00 84.44 98 VAL A C 1
ATOM 766 O O . VAL A 1 98 ? -3.779 -6.335 15.301 1.00 84.44 98 VAL A O 1
ATOM 769 N N . SER A 1 99 ? -1.623 -5.682 15.186 1.00 82.44 99 SER A N 1
ATOM 770 C CA . SER A 1 99 ? -1.130 -7.038 14.932 1.00 82.44 99 SER A CA 1
ATOM 771 C C . SER A 1 99 ? -1.435 -7.910 16.147 1.00 82.44 99 SER A C 1
ATOM 773 O O . SER A 1 99 ? -1.213 -7.480 17.276 1.00 82.44 99 SER A O 1
ATOM 775 N N . VAL A 1 100 ? -1.911 -9.133 15.923 1.00 85.50 100 VAL A N 1
ATOM 776 C CA . VAL A 1 100 ? -2.088 -10.139 16.986 1.00 85.50 100 VAL A CA 1
ATOM 777 C C . VAL A 1 100 ? -0.762 -10.550 17.627 1.00 85.50 100 VAL A C 1
ATOM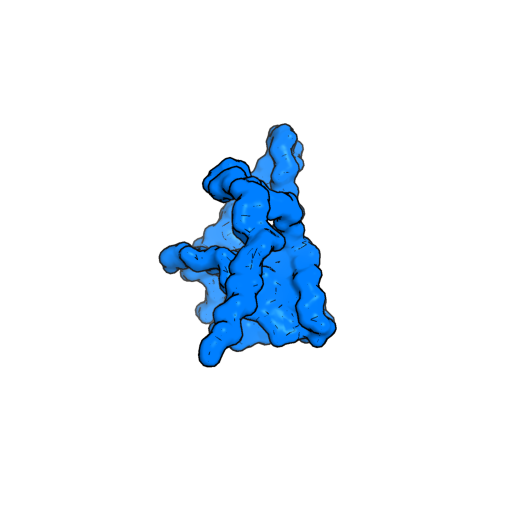 779 O O . VAL A 1 100 ? -0.751 -11.008 18.761 1.00 85.50 100 VAL A O 1
ATOM 782 N N . GLU A 1 101 ? 0.353 -10.338 16.928 1.00 84.00 101 GLU A N 1
ATOM 783 C CA . GLU A 1 101 ? 1.703 -10.544 17.461 1.00 84.00 101 GLU A CA 1
ATOM 784 C C . GLU A 1 101 ? 2.193 -9.358 18.308 1.00 84.00 101 GLU A C 1
ATOM 786 O O . GLU A 1 101 ? 3.251 -9.441 18.931 1.00 84.00 101 GLU A O 1
ATOM 791 N N . ALA A 1 102 ? 1.469 -8.230 18.322 1.00 77.25 102 ALA A N 1
ATOM 792 C CA . ALA A 1 102 ? 1.849 -7.098 19.155 1.00 77.25 102 ALA A CA 1
ATOM 793 C C . ALA A 1 102 ? 1.714 -7.489 20.638 1.00 77.25 102 ALA A C 1
ATOM 795 O O . ALA A 1 102 ? 0.707 -8.102 21.006 1.00 77.25 102 ALA A O 1
ATOM 796 N N . PRO A 1 103 ? 2.676 -7.112 21.503 1.00 77.62 103 PRO A N 1
ATOM 797 C CA . PRO A 1 103 ? 2.565 -7.362 22.933 1.00 77.62 103 PRO A CA 1
ATOM 798 C C . PRO A 1 103 ? 1.218 -6.868 23.463 1.00 77.62 103 PRO A C 1
ATOM 800 O O . PRO A 1 103 ? 0.776 -5.765 23.117 1.00 77.62 103 PRO A O 1
ATOM 803 N N . ALA A 1 104 ? 0.563 -7.678 24.300 1.00 73.81 104 ALA A N 1
ATOM 804 C CA . ALA A 1 104 ? -0.650 -7.255 24.983 1.00 73.81 104 ALA A CA 1
ATOM 805 C C . ALA A 1 104 ? -0.346 -5.946 25.720 1.00 73.81 104 ALA A C 1
ATOM 807 O O . ALA A 1 104 ? 0.603 -5.878 26.501 1.00 73.81 104 ALA A O 1
ATOM 808 N N . ARG A 1 105 ? -1.111 -4.890 25.423 1.00 63.62 105 ARG A N 1
ATOM 809 C CA . ARG A 1 105 ? -0.923 -3.585 26.063 1.00 63.62 105 ARG A CA 1
ATOM 810 C C . ARG A 1 105 ? -1.177 -3.764 27.558 1.00 63.62 105 ARG A C 1
ATOM 812 O O . ARG A 1 105 ? -2.326 -3.903 27.969 1.00 63.62 105 ARG A O 1
ATOM 819 N N . THR A 1 106 ? -0.118 -3.804 28.360 1.00 54.56 106 THR A N 1
ATOM 820 C CA . THR A 1 106 ? -0.236 -3.760 29.814 1.00 54.56 106 THR A CA 1
ATOM 821 C C . THR A 1 106 ? -0.754 -2.373 30.211 1.00 54.56 106 THR A C 1
ATOM 823 O O . THR A 1 106 ? -0.274 -1.368 29.685 1.00 54.56 106 THR A O 1
ATOM 826 N N . PRO A 1 107 ? -1.745 -2.276 31.112 1.00 59.38 107 PRO A N 1
ATOM 827 C CA . PRO A 1 107 ? -2.351 -0.997 31.497 1.00 59.38 107 PRO A CA 1
ATOM 828 C C . PRO A 1 107 ? -1.398 -0.036 32.238 1.00 59.38 107 PRO A C 1
ATOM 830 O O . PRO A 1 107 ? -1.758 1.112 32.480 1.00 59.38 107 PRO A O 1
ATOM 833 N N . GLU A 1 108 ? -0.182 -0.463 32.584 1.00 54.88 108 GLU A N 1
ATOM 834 C CA . GLU A 1 108 ? 0.747 0.295 33.434 1.00 54.88 108 GLU A CA 1
ATOM 835 C C . GLU A 1 108 ? 1.480 1.448 32.720 1.00 54.88 108 GLU A C 1
ATOM 837 O O . GLU A 1 108 ? 2.024 2.332 33.376 1.00 54.88 108 GLU A O 1
ATOM 842 N N . THR A 1 109 ? 1.460 1.513 31.385 1.00 56.50 109 THR A N 1
ATOM 843 C CA . THR A 1 109 ? 2.124 2.575 30.596 1.00 56.50 109 THR A CA 1
ATOM 844 C C . THR A 1 109 ? 1.189 3.693 30.124 1.00 56.50 109 THR A C 1
ATOM 846 O O . THR A 1 109 ? 1.471 4.359 29.130 1.00 56.50 109 THR A O 1
ATOM 849 N N . LEU A 1 110 ? 0.092 3.955 30.847 1.00 46.69 110 LEU A N 1
ATOM 850 C CA . LEU A 1 110 ? -0.766 5.128 30.603 1.00 46.69 110 LEU A CA 1
ATOM 851 C C . LEU A 1 110 ? -0.818 6.139 31.768 1.00 46.69 110 LEU A C 1
ATOM 853 O O . LEU A 1 110 ? -1.657 7.035 31.744 1.00 46.69 110 LEU A O 1
ATOM 857 N N . GLY A 1 111 ? 0.058 6.021 32.778 1.00 46.97 111 GLY A N 1
ATOM 858 C CA . GLY A 1 111 ? -0.121 6.733 34.054 1.00 46.97 111 GLY A CA 1
ATOM 859 C C . GLY A 1 111 ? 1.088 7.403 34.713 1.00 46.97 111 GLY A C 1
ATOM 860 O O . GLY A 1 111 ? 0.921 7.898 35.824 1.00 46.97 111 GLY A O 1
ATOM 861 N N . THR A 1 112 ? 2.276 7.476 34.099 1.00 42.75 112 THR A N 1
ATOM 862 C CA . THR A 1 112 ? 3.447 8.025 34.817 1.00 42.75 112 THR A CA 1
ATOM 863 C C . THR A 1 112 ? 4.291 8.973 33.972 1.00 42.75 112 THR A C 1
ATOM 865 O O . THR A 1 112 ? 5.458 8.723 33.682 1.00 42.75 112 THR A O 1
ATOM 868 N N . THR A 1 113 ? 3.736 10.141 33.642 1.00 49.44 113 THR A N 1
ATOM 869 C CA . THR A 1 113 ? 4.581 11.336 33.519 1.00 49.44 113 THR A CA 1
ATOM 870 C C . THR A 1 113 ? 5.079 11.667 34.924 1.00 49.44 113 THR A C 1
ATOM 872 O O . THR A 1 113 ? 4.398 12.340 35.698 1.00 49.44 113 THR A O 1
ATOM 875 N N . GLN A 1 114 ? 6.261 11.157 35.280 1.00 45.75 114 GLN A N 1
ATOM 876 C CA . GLN A 1 114 ? 7.018 11.667 36.417 1.00 45.75 114 GLN A CA 1
ATOM 877 C C . GLN A 1 114 ? 7.224 13.173 36.210 1.00 45.75 114 GLN A C 1
ATOM 879 O O . GLN A 1 114 ? 8.054 13.606 35.413 1.00 45.75 114 GLN A O 1
ATOM 884 N N . ARG A 1 115 ? 6.469 13.982 36.962 1.00 48.34 115 ARG A N 1
ATOM 885 C CA . ARG A 1 115 ? 6.897 15.318 37.383 1.00 48.34 115 ARG A CA 1
ATOM 886 C C . ARG A 1 115 ? 8.195 15.144 38.176 1.00 48.34 115 ARG A C 1
ATOM 888 O O . ARG A 1 115 ? 8.163 14.988 39.392 1.00 48.34 115 ARG A O 1
ATOM 895 N N . SER A 1 116 ? 9.331 15.145 37.489 1.00 42.09 116 SER A N 1
ATOM 896 C CA . SER A 1 116 ? 10.625 15.374 38.126 1.00 42.09 116 SER A CA 1
ATOM 897 C C . SER A 1 116 ? 10.838 16.881 38.189 1.00 42.09 116 SER A C 1
ATOM 899 O O . SER A 1 116 ? 11.324 17.488 37.241 1.00 42.09 116 SER A O 1
ATOM 901 N N . ASN A 1 117 ? 10.396 17.479 39.295 1.00 45.56 117 ASN A N 1
ATOM 902 C CA . ASN A 1 117 ? 10.784 18.823 39.692 1.00 45.56 117 ASN A CA 1
ATOM 903 C C . ASN A 1 117 ? 11.997 18.686 40.620 1.00 45.56 117 ASN A C 1
ATOM 905 O O . ASN A 1 117 ? 11.856 18.199 41.745 1.00 45.56 117 ASN A O 1
ATOM 909 N N . ARG A 1 118 ? 13.173 19.083 40.140 1.00 43.50 118 ARG A N 1
ATOM 910 C CA . ARG A 1 118 ? 14.302 19.484 40.975 1.00 43.50 118 ARG A CA 1
ATOM 911 C C . ARG A 1 118 ? 15.097 20.556 40.257 1.00 43.50 118 ARG A C 1
ATOM 913 O O . ARG A 1 118 ? 15.310 20.378 39.040 1.00 43.50 118 ARG A O 1
#

Foldseek 3Di:
DVVVQVVVCVVVVFHWPDWDFPDDDPFKTKIFTAGPVRHTDQKIKMWGLDPPPLVVVQVVQVVCCVPHPDHGWDWPDWDGDPPDNDTIMTITGDDDDDPPPPPDPDPPPPDDPPPPDD